Protein AF-A0A3D0HFW4-F1 (afdb_monomer_lite)

Secondary structure (DSSP, 8-state):
-HHHHHHHHHHHHHHHHHHHHHHHHHHTTS--HHHHHHHHHHHHHHHHHHHHHHHHHHHHHHHHHHSPPPHHHHHHHHT--

pLDDT: mean 93.05, std 10.3, range [48.09, 98.62]

Sequence (81 aa):
MLGASAISFILTGGALVLTLAVGALISYPDIAVLELLISTISVTLIVGVAGYPISYTTWLAIDLIMRPLDADELANTSKQQ

Radius of gyration: 19.5 Å; chains: 1; bounding box: 52×23×48 Å

Foldseek 3Di:
DVQLVVLLCCQLVVLLVVLLVVQQVVCPPPRPVVVSVVRSVVRSVCCNVVVSVVSVVVVVVVVCVVPPDDPVSVVVVVVVD

Structure (mmCIF, N/CA/C/O backbone):
data_AF-A0A3D0HFW4-F1
#
_entry.id   AF-A0A3D0HFW4-F1
#
loop_
_atom_site.group_PDB
_atom_site.id
_atom_site.type_symbol
_atom_site.label_atom_id
_atom_site.label_alt_id
_atom_site.label_comp_id
_atom_site.label_asym_id
_atom_site.label_entity_id
_atom_site.label_seq_id
_atom_site.pdbx_PDB_ins_code
_atom_site.Cartn_x
_atom_site.Cartn_y
_atom_site.Cartn_z
_atom_site.occupancy
_atom_site.B_iso_or_equiv
_atom_site.auth_seq_id
_atom_site.auth_comp_id
_atom_site.auth_asym_id
_atom_site.auth_atom_id
_atom_site.pdbx_PDB_model_num
ATOM 1 N N . MET A 1 1 ? 14.819 5.603 -8.704 1.00 80.19 1 MET A N 1
ATOM 2 C CA . MET A 1 1 ? 14.129 5.308 -7.424 1.00 80.19 1 MET A CA 1
ATOM 3 C C . MET A 1 1 ? 12.865 6.143 -7.210 1.00 80.19 1 MET A C 1
ATOM 5 O O . MET A 1 1 ? 11.930 5.614 -6.627 1.00 80.19 1 MET A O 1
ATOM 9 N N . LEU A 1 2 ? 12.794 7.398 -7.686 1.00 93.06 2 LEU A N 1
ATOM 10 C CA . LEU A 1 2 ? 11.649 8.293 -7.435 1.00 93.06 2 LEU A CA 1
ATOM 11 C C . LEU A 1 2 ? 10.277 7.686 -7.813 1.00 93.06 2 LEU A C 1
ATOM 13 O O . LEU A 1 2 ? 9.308 7.823 -7.069 1.00 93.06 2 LEU A O 1
ATOM 17 N N . GLY A 1 3 ? 10.191 6.967 -8.936 1.00 95.12 3 GLY A N 1
ATOM 18 C CA . GLY A 1 3 ? 8.938 6.328 -9.340 1.00 95.12 3 GLY A CA 1
ATOM 19 C C . GLY A 1 3 ? 8.543 5.126 -8.471 1.00 95.12 3 GLY A C 1
ATOM 20 O O . GLY A 1 3 ? 7.375 4.991 -8.124 1.00 95.12 3 GLY A O 1
ATOM 21 N N . ALA A 1 4 ? 9.504 4.329 -7.992 1.00 97.12 4 ALA A N 1
ATOM 22 C CA . ALA A 1 4 ? 9.236 3.279 -7.004 1.00 97.12 4 ALA A CA 1
ATOM 23 C C . ALA A 1 4 ? 8.684 3.865 -5.692 1.00 97.12 4 ALA A C 1
ATOM 25 O O . ALA A 1 4 ? 7.730 3.325 -5.133 1.00 97.12 4 ALA A O 1
ATOM 26 N N . SER A 1 5 ? 9.215 5.005 -5.230 1.00 96.56 5 SER A N 1
ATOM 27 C CA . SER A 1 5 ? 8.650 5.711 -4.071 1.00 96.56 5 SER A CA 1
ATOM 28 C C . SER A 1 5 ? 7.253 6.278 -4.340 1.00 96.56 5 SER A C 1
ATOM 30 O O . SER A 1 5 ? 6.420 6.251 -3.439 1.00 96.56 5 SER A O 1
ATOM 32 N N . ALA A 1 6 ? 6.960 6.731 -5.564 1.00 97.62 6 ALA A N 1
ATOM 33 C CA . ALA A 1 6 ? 5.620 7.192 -5.931 1.00 97.62 6 ALA A CA 1
ATOM 34 C C . ALA A 1 6 ? 4.596 6.044 -5.901 1.00 97.62 6 ALA A C 1
ATOM 36 O O . ALA A 1 6 ? 3.527 6.191 -5.313 1.00 97.62 6 ALA A O 1
ATOM 37 N N . ILE A 1 7 ? 4.940 4.876 -6.455 1.00 98.06 7 ILE A N 1
ATOM 38 C CA . ILE A 1 7 ? 4.091 3.674 -6.382 1.00 98.06 7 ILE A CA 1
ATOM 39 C C . ILE A 1 7 ? 3.906 3.236 -4.925 1.00 98.06 7 ILE A C 1
ATOM 41 O O . ILE A 1 7 ? 2.783 2.966 -4.503 1.00 98.06 7 ILE A O 1
ATOM 45 N N . SER A 1 8 ? 4.983 3.231 -4.134 1.00 97.00 8 SER A N 1
ATOM 46 C CA . SER A 1 8 ? 4.913 2.889 -2.713 1.00 97.00 8 SER A CA 1
ATOM 47 C C . SER A 1 8 ? 3.996 3.836 -1.943 1.00 97.00 8 SER A C 1
ATOM 49 O O . SER A 1 8 ? 3.221 3.365 -1.118 1.00 97.00 8 SER A O 1
ATOM 51 N N . PHE A 1 9 ? 4.040 5.139 -2.232 1.00 97.00 9 PHE A N 1
ATOM 52 C CA . PHE A 1 9 ? 3.148 6.133 -1.636 1.00 97.00 9 PHE A CA 1
ATOM 53 C C . PHE A 1 9 ? 1.681 5.893 -2.009 1.00 97.00 9 PHE A C 1
ATOM 55 O O . PHE A 1 9 ? 0.807 5.978 -1.151 1.00 97.00 9 PHE A O 1
ATOM 62 N N . ILE A 1 10 ? 1.403 5.553 -3.271 1.00 98.00 10 ILE A N 1
ATOM 63 C CA . ILE A 1 10 ? 0.045 5.211 -3.714 1.00 98.00 10 ILE A CA 1
ATOM 64 C C . ILE A 1 10 ? -0.462 3.970 -2.973 1.00 98.00 10 ILE A C 1
ATOM 66 O O . ILE A 1 10 ? -1.591 3.975 -2.487 1.00 98.00 10 ILE A O 1
ATOM 70 N N . LEU A 1 11 ? 0.358 2.924 -2.846 1.00 97.75 11 LEU A N 1
ATOM 71 C CA . LEU A 1 11 ? -0.033 1.699 -2.146 1.00 97.75 11 LEU A CA 1
ATOM 72 C C . LEU A 1 11 ? -0.280 1.937 -0.653 1.00 97.75 11 LEU A C 1
ATOM 74 O O . LEU A 1 11 ? -1.296 1.489 -0.125 1.00 97.75 11 LEU A O 1
ATOM 78 N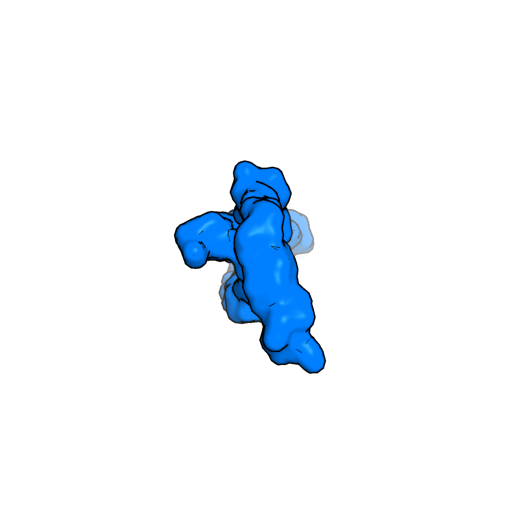 N . THR A 1 12 ? 0.610 2.656 0.032 1.00 97.88 12 THR A N 1
ATOM 79 C CA . THR A 1 12 ? 0.461 2.928 1.470 1.00 97.88 12 THR A CA 1
ATOM 80 C C . THR A 1 12 ? -0.666 3.905 1.761 1.00 97.88 12 THR A C 1
ATOM 82 O O . THR A 1 12 ? -1.468 3.654 2.660 1.00 97.88 12 THR A O 1
ATOM 85 N N . GLY A 1 13 ? -0.772 4.985 0.986 1.00 98.00 13 GLY A N 1
ATOM 86 C CA . GLY A 1 13 ? -1.870 5.942 1.082 1.00 98.00 13 GLY A CA 1
ATOM 87 C C . GLY A 1 13 ? -3.216 5.293 0.759 1.00 98.00 13 GLY A C 1
ATOM 88 O O . GLY A 1 13 ? -4.189 5.493 1.483 1.00 98.00 13 GLY A O 1
ATOM 89 N N . GLY A 1 14 ? -3.262 4.445 -0.271 1.00 98.19 14 GLY A N 1
ATOM 90 C CA . GLY A 1 14 ? -4.439 3.649 -0.611 1.00 98.19 14 GLY A CA 1
ATOM 91 C C . GLY A 1 14 ? -4.840 2.708 0.523 1.00 98.19 14 GLY A C 1
ATOM 92 O O . GLY A 1 14 ? -5.999 2.704 0.930 1.00 98.19 14 GLY A O 1
ATOM 93 N N . ALA A 1 15 ? -3.888 1.971 1.098 1.00 98.31 15 ALA A N 1
ATOM 94 C CA . ALA A 1 15 ? -4.140 1.103 2.247 1.00 98.31 15 ALA A CA 1
ATOM 95 C C . ALA A 1 15 ? -4.648 1.878 3.473 1.00 98.31 15 ALA A C 1
ATOM 97 O O . ALA A 1 15 ? -5.553 1.400 4.157 1.00 98.31 15 ALA A O 1
ATOM 98 N N . LEU A 1 16 ? -4.120 3.080 3.725 1.00 98.50 16 LEU A N 1
ATOM 99 C CA . LEU A 1 16 ? -4.582 3.961 4.799 1.00 98.50 16 LEU A CA 1
ATOM 100 C C . LEU A 1 16 ? -6.053 4.335 4.611 1.00 98.50 16 LEU A C 1
ATOM 102 O O . LEU A 1 16 ? -6.866 4.117 5.509 1.00 98.50 16 LEU A O 1
ATOM 106 N N . VAL A 1 17 ? -6.397 4.865 3.434 1.00 98.56 17 VAL A N 1
ATOM 107 C CA . VAL A 1 17 ? -7.761 5.315 3.128 1.00 98.56 17 VAL A CA 1
ATOM 108 C C . VAL A 1 17 ? -8.735 4.142 3.151 1.00 98.56 17 VAL A C 1
ATOM 110 O O . VAL A 1 17 ? -9.803 4.252 3.750 1.00 98.56 17 VAL A O 1
ATOM 113 N N . LEU A 1 18 ? -8.366 3.010 2.548 1.00 98.62 18 LEU A N 1
ATOM 114 C CA . LEU A 1 18 ? -9.216 1.822 2.501 1.00 98.62 18 LEU A CA 1
ATOM 115 C C . LEU A 1 18 ? -9.453 1.237 3.892 1.00 98.62 18 LEU A C 1
ATOM 117 O O . LEU A 1 18 ? -10.594 0.933 4.225 1.00 98.62 18 LEU A O 1
ATOM 121 N N . THR A 1 19 ? -8.412 1.112 4.719 1.00 98.38 19 THR A N 1
ATOM 122 C CA . THR A 1 19 ? -8.559 0.543 6.068 1.00 98.38 19 THR A CA 1
ATOM 123 C C . THR A 1 19 ? -9.423 1.441 6.948 1.00 98.38 19 THR A C 1
ATOM 125 O O . THR A 1 19 ? -10.332 0.941 7.610 1.00 98.38 19 THR A O 1
ATOM 12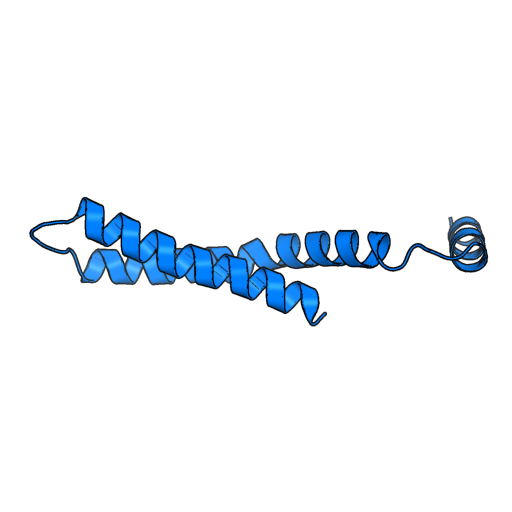8 N N . LEU A 1 20 ? -9.217 2.763 6.889 1.00 97.81 20 LEU A N 1
ATOM 129 C CA . LEU A 1 20 ? -10.061 3.721 7.605 1.00 97.81 20 LEU A CA 1
ATOM 130 C C . LEU A 1 20 ? -11.517 3.667 7.137 1.00 97.81 20 LEU A C 1
ATOM 132 O O . LEU A 1 20 ? -12.420 3.570 7.965 1.00 97.81 20 LEU A O 1
ATOM 136 N N . ALA A 1 21 ? -11.751 3.713 5.823 1.00 98.31 21 ALA A N 1
ATOM 137 C CA . ALA A 1 21 ? -13.098 3.711 5.263 1.00 98.31 21 ALA A CA 1
ATOM 138 C C . ALA A 1 21 ? -13.847 2.416 5.605 1.00 98.31 21 ALA A C 1
ATOM 140 O O . ALA A 1 21 ? -14.969 2.465 6.101 1.00 98.31 21 ALA A O 1
ATOM 141 N N . VAL A 1 22 ? -13.217 1.258 5.388 1.00 98.38 22 VAL A N 1
ATOM 142 C CA . VAL A 1 22 ? -13.824 -0.050 5.663 1.00 98.38 22 VAL A CA 1
ATOM 143 C C . VAL A 1 22 ? -14.064 -0.238 7.159 1.00 98.38 22 VAL A C 1
ATOM 145 O O . VAL A 1 22 ? -15.159 -0.635 7.551 1.00 98.38 22 VAL A O 1
ATOM 148 N N . GLY A 1 23 ? -13.086 0.082 8.009 1.00 97.62 23 GLY A N 1
ATOM 149 C CA . GLY A 1 23 ? -13.240 -0.086 9.452 1.00 97.62 23 GLY A CA 1
ATOM 150 C C . GLY A 1 23 ? -14.301 0.844 10.057 1.00 97.62 23 GLY A C 1
ATOM 151 O O . GLY A 1 23 ? -15.081 0.410 10.908 1.00 97.62 23 GLY A O 1
ATOM 152 N N . ALA A 1 24 ? -14.410 2.086 9.573 1.00 97.75 24 ALA A N 1
ATOM 153 C CA . ALA A 1 24 ? -15.480 3.000 9.977 1.00 97.75 24 ALA A CA 1
ATOM 154 C C . ALA A 1 24 ? -16.863 2.523 9.499 1.00 97.75 24 ALA A C 1
ATOM 156 O O . ALA A 1 24 ? -17.824 2.568 10.261 1.00 97.75 24 ALA A O 1
ATOM 157 N N . LEU A 1 25 ? -16.967 2.020 8.263 1.00 98.12 25 LEU A N 1
ATOM 158 C CA . LEU A 1 25 ? -18.224 1.483 7.729 1.00 98.12 25 LEU A CA 1
ATOM 159 C C . LEU A 1 25 ? -18.716 0.264 8.516 1.00 98.12 25 LEU A C 1
ATOM 161 O O . LEU A 1 25 ? -19.911 0.151 8.768 1.00 98.12 25 LEU A O 1
ATOM 165 N N . ILE A 1 26 ? -17.809 -0.634 8.911 1.00 97.94 26 ILE A N 1
ATOM 166 C CA . ILE A 1 26 ? -18.158 -1.861 9.644 1.00 97.94 26 ILE A CA 1
ATOM 167 C C . ILE A 1 26 ? -18.578 -1.566 11.088 1.00 97.94 26 ILE A C 1
ATOM 169 O O . ILE A 1 26 ? -19.455 -2.246 11.613 1.00 97.94 26 ILE A O 1
ATOM 173 N N . SER A 1 27 ? -17.957 -0.578 11.735 1.00 97.19 27 SER A N 1
ATOM 174 C CA . SER A 1 27 ? -18.249 -0.240 13.136 1.00 97.19 27 SER A CA 1
ATOM 175 C C . SER A 1 27 ? -19.427 0.726 13.312 1.00 97.19 27 SER A C 1
ATOM 177 O O . SER A 1 27 ? -19.884 0.939 14.429 1.00 97.19 27 SER A O 1
ATOM 179 N N . TYR A 1 28 ? -19.971 1.292 12.233 1.00 95.75 28 TYR A N 1
ATOM 180 C CA . TYR A 1 28 ? -21.115 2.201 12.310 1.00 95.75 28 TYR A CA 1
ATOM 181 C C . TYR A 1 28 ? -22.358 1.518 12.934 1.00 95.75 28 TYR A C 1
ATOM 183 O O . TYR A 1 28 ? -22.688 0.394 12.547 1.00 95.75 28 TYR A O 1
ATOM 191 N N . PRO A 1 29 ? -23.107 2.177 13.849 1.00 94.50 29 PRO A N 1
ATOM 192 C CA . PRO A 1 29 ? -23.044 3.600 14.212 1.00 94.50 29 PRO A CA 1
ATOM 193 C C . PRO A 1 29 ? -22.027 3.980 15.293 1.00 94.50 29 PRO A C 1
ATOM 195 O O . PRO A 1 29 ? -21.695 5.159 15.402 1.00 94.50 29 PRO A O 1
ATOM 198 N N . ASP A 1 30 ? -21.544 3.024 16.081 1.00 97.06 30 ASP A N 1
ATOM 199 C CA . ASP A 1 30 ? -20.640 3.283 17.202 1.00 97.06 30 ASP A CA 1
ATOM 200 C C . ASP A 1 30 ? -19.198 2.960 16.808 1.00 97.06 30 ASP A C 1
ATOM 202 O O . ASP A 1 30 ? -18.725 1.828 16.912 1.00 97.06 30 ASP A O 1
ATOM 206 N N . ILE A 1 31 ? -18.513 3.969 16.268 1.00 96.69 31 ILE A N 1
ATOM 207 C CA . ILE A 1 31 ? -17.189 3.793 15.676 1.00 96.69 31 ILE A CA 1
ATOM 208 C C . ILE A 1 31 ? -16.187 3.318 16.733 1.00 96.69 31 ILE A C 1
ATOM 210 O O . ILE A 1 31 ? -15.852 4.038 17.672 1.00 96.69 31 ILE A O 1
ATOM 214 N N . ALA A 1 32 ? -15.628 2.132 16.505 1.00 96.31 32 ALA A N 1
AT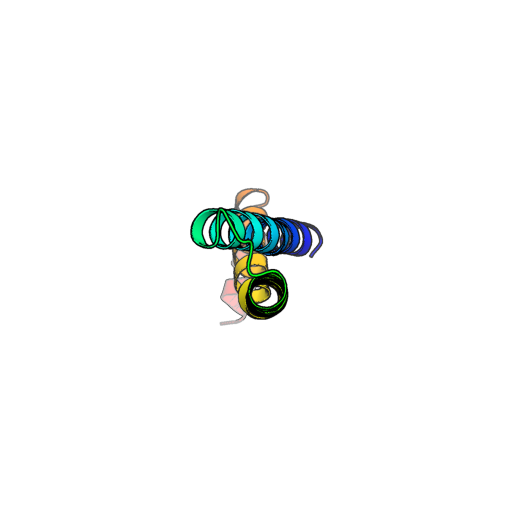OM 215 C CA . ALA A 1 32 ? -14.598 1.516 17.332 1.00 96.31 32 ALA A CA 1
ATOM 216 C C . ALA A 1 32 ? -13.232 2.181 17.071 1.00 96.31 32 ALA A C 1
ATOM 218 O O . ALA A 1 32 ? -12.373 1.648 16.366 1.00 96.31 32 ALA A O 1
ATOM 219 N N . VAL A 1 33 ? -13.060 3.414 17.566 1.00 97.25 33 VAL A N 1
ATOM 220 C CA . VAL A 1 33 ? -11.922 4.291 17.225 1.00 97.25 33 VAL A CA 1
ATOM 221 C C . VAL A 1 33 ? -10.576 3.635 17.529 1.00 97.25 33 VAL A C 1
ATOM 223 O O . VAL A 1 33 ? -9.641 3.757 16.740 1.00 97.25 33 VAL A O 1
ATOM 226 N N . LEU A 1 34 ? -10.457 2.943 18.661 1.00 97.94 34 LEU A N 1
ATOM 227 C CA . LEU A 1 34 ? -9.183 2.385 19.108 1.00 97.94 34 LEU A CA 1
ATOM 228 C C . LEU A 1 34 ? -8.747 1.227 18.198 1.00 97.94 34 LEU A C 1
ATOM 230 O O . LEU A 1 34 ? -7.617 1.212 17.707 1.00 97.94 34 LEU A O 1
ATOM 234 N N . GLU A 1 35 ? -9.661 0.312 17.889 1.00 97.25 35 GLU A N 1
ATOM 235 C CA . GLU A 1 35 ? -9.464 -0.801 16.962 1.00 97.25 35 GLU A CA 1
ATOM 236 C C . GLU A 1 35 ? -9.217 -0.303 15.531 1.00 97.25 35 GLU A C 1
ATOM 238 O O . GLU A 1 35 ? -8.357 -0.834 14.818 1.00 97.25 35 GLU A O 1
ATOM 243 N N . LEU A 1 36 ? -9.922 0.752 15.116 1.00 98.06 36 LEU A N 1
ATOM 244 C CA . LEU A 1 36 ? -9.747 1.390 13.814 1.00 98.06 36 LEU A CA 1
ATOM 245 C C . LEU A 1 36 ? -8.348 1.999 13.662 1.00 98.06 36 LEU A C 1
ATOM 247 O O . LEU A 1 36 ? -7.703 1.824 12.627 1.00 98.06 36 LEU A O 1
ATOM 251 N N . LEU A 1 37 ? -7.853 2.685 14.693 1.00 98.12 37 LEU A N 1
ATOM 252 C CA . LEU A 1 37 ? -6.510 3.262 14.687 1.00 98.12 37 LEU A CA 1
ATOM 253 C C . LEU A 1 37 ? -5.434 2.176 14.677 1.00 98.12 37 LEU A C 1
ATOM 255 O O . LEU A 1 37 ? -4.523 2.245 13.851 1.00 98.12 37 LEU A O 1
ATOM 259 N N . ILE A 1 38 ? -5.551 1.161 15.541 1.00 98.38 38 ILE A N 1
ATOM 260 C CA . ILE A 1 38 ? -4.589 0.051 15.593 1.00 98.38 38 ILE A CA 1
ATOM 261 C C . ILE A 1 38 ? -4.534 -0.658 14.241 1.00 98.38 38 ILE A C 1
ATOM 263 O O . ILE A 1 38 ? -3.454 -0.799 13.672 1.00 98.38 38 ILE A O 1
ATOM 267 N N . SER A 1 39 ? -5.687 -1.046 13.693 1.00 98.12 39 SER A N 1
ATOM 268 C CA . SER A 1 39 ? -5.748 -1.734 12.399 1.00 98.12 39 SER A CA 1
ATOM 269 C C . SER A 1 39 ? -5.179 -0.879 11.267 1.00 98.12 39 SER A C 1
ATOM 271 O O . SER A 1 39 ? -4.359 -1.371 10.494 1.00 98.12 39 SER A O 1
ATOM 273 N N . THR A 1 40 ? -5.523 0.409 11.202 1.00 98.31 40 THR A N 1
ATOM 274 C CA . THR A 1 40 ? -4.999 1.325 10.178 1.00 98.31 40 THR A CA 1
ATOM 275 C C . THR A 1 40 ? -3.482 1.464 10.270 1.00 98.31 40 THR A C 1
ATOM 277 O O . THR A 1 40 ? -2.792 1.328 9.257 1.00 98.31 40 THR A O 1
ATOM 280 N N . ILE A 1 41 ? -2.933 1.693 11.466 1.00 98.38 41 ILE A N 1
ATOM 281 C CA . ILE A 1 41 ? -1.481 1.818 11.668 1.00 98.38 41 ILE A CA 1
ATOM 282 C C . ILE A 1 41 ? -0.782 0.507 11.298 1.00 98.38 41 ILE A C 1
ATOM 284 O O . ILE A 1 41 ? 0.191 0.515 10.545 1.00 98.38 41 ILE A O 1
ATOM 288 N N . SER A 1 42 ? -1.290 -0.631 11.772 1.00 98.50 42 SER A N 1
ATOM 289 C CA . SER A 1 42 ? -0.706 -1.937 11.468 1.00 98.50 42 SER A CA 1
ATOM 290 C C . SER A 1 42 ? -0.712 -2.229 9.969 1.00 98.50 42 SER A C 1
ATOM 292 O O . SER A 1 42 ? 0.333 -2.565 9.413 1.00 98.50 42 SER A O 1
ATOM 294 N N . VAL A 1 43 ? -1.850 -2.060 9.291 1.00 98.50 43 VAL A N 1
ATOM 295 C CA . VAL A 1 43 ? -1.964 -2.335 7.852 1.00 98.50 43 VAL A CA 1
ATOM 296 C C . VAL A 1 43 ? -1.065 -1.404 7.045 1.00 98.50 43 VAL A C 1
ATOM 298 O O . VAL A 1 43 ? -0.351 -1.869 6.161 1.00 98.50 43 VAL A O 1
ATOM 301 N N . THR A 1 44 ? -1.041 -0.109 7.354 1.00 97.81 44 THR A N 1
ATOM 302 C CA . THR A 1 44 ? -0.220 0.857 6.603 1.00 97.81 44 THR A CA 1
ATOM 303 C C . THR A 1 44 ? 1.275 0.609 6.758 1.00 97.81 44 THR A C 1
ATOM 305 O O . THR A 1 44 ? 2.002 0.682 5.766 1.00 97.81 44 THR A O 1
ATOM 308 N N . LEU A 1 45 ? 1.736 0.240 7.956 1.00 97.94 45 LEU A N 1
ATOM 309 C CA . LEU A 1 45 ? 3.125 -0.167 8.176 1.00 97.94 45 LEU A CA 1
ATOM 310 C C . LEU A 1 45 ? 3.460 -1.457 7.422 1.00 97.94 45 LEU A C 1
ATOM 312 O O . LEU A 1 45 ? 4.482 -1.513 6.737 1.00 97.94 45 LEU A O 1
ATOM 316 N N . ILE A 1 46 ? 2.593 -2.471 7.499 1.00 98.44 46 ILE A N 1
ATOM 317 C CA . ILE A 1 46 ? 2.790 -3.744 6.793 1.00 98.44 46 ILE A CA 1
ATOM 318 C C . ILE A 1 46 ? 2.861 -3.504 5.284 1.00 98.44 46 ILE A C 1
ATOM 320 O O . ILE A 1 46 ? 3.805 -3.955 4.641 1.00 98.44 46 ILE A O 1
ATOM 324 N N . VAL A 1 47 ? 1.911 -2.758 4.719 1.00 98.00 47 VAL A N 1
ATOM 325 C CA . VAL A 1 47 ? 1.879 -2.450 3.284 1.00 98.00 47 VAL A CA 1
ATOM 326 C C . VAL A 1 47 ? 3.079 -1.600 2.873 1.00 98.00 47 VAL A C 1
ATOM 328 O O . VAL A 1 47 ? 3.645 -1.838 1.812 1.00 98.00 47 VAL A O 1
ATOM 331 N N . GLY A 1 48 ? 3.521 -0.647 3.695 1.00 96.12 48 GLY A N 1
ATOM 332 C CA . GLY A 1 48 ? 4.690 0.173 3.372 1.00 96.12 48 GLY A CA 1
ATOM 333 C C . GLY A 1 48 ? 5.986 -0.618 3.335 1.00 96.12 48 GLY A C 1
ATOM 334 O O . GLY A 1 48 ? 6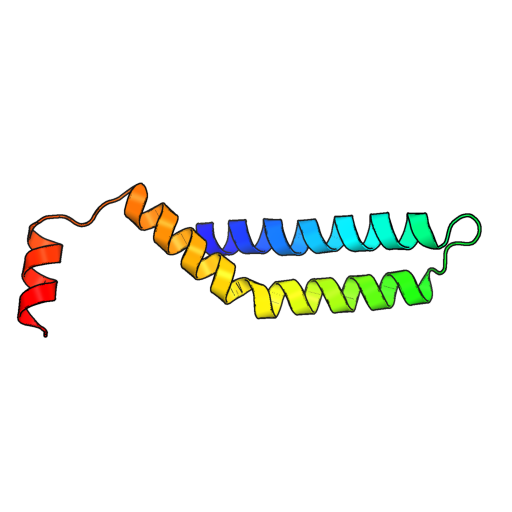.757 -0.493 2.386 1.00 96.12 48 GLY A O 1
ATOM 335 N N . VAL A 1 49 ? 6.204 -1.475 4.331 1.00 97.12 49 VAL A N 1
ATOM 336 C CA . VAL A 1 49 ? 7.423 -2.285 4.420 1.00 97.12 49 VAL A CA 1
ATOM 337 C C . VAL A 1 49 ? 7.393 -3.427 3.403 1.00 97.12 49 VAL A C 1
ATOM 339 O O . VAL A 1 49 ? 8.308 -3.561 2.590 1.00 97.12 49 VAL A O 1
ATOM 342 N N . ALA A 1 50 ? 6.333 -4.237 3.407 1.00 97.06 50 ALA A N 1
ATOM 343 C CA . ALA A 1 50 ? 6.232 -5.422 2.556 1.00 97.06 50 ALA A CA 1
ATOM 344 C C . ALA A 1 50 ? 5.853 -5.097 1.102 1.00 97.06 50 ALA A C 1
ATOM 346 O O . ALA A 1 50 ? 6.137 -5.886 0.202 1.00 97.06 50 ALA A O 1
ATOM 347 N N . GLY A 1 51 ? 5.235 -3.942 0.846 1.00 96.62 51 GLY A N 1
ATOM 348 C CA . GLY A 1 51 ? 4.865 -3.494 -0.498 1.00 96.62 51 GLY A CA 1
ATOM 349 C C . GLY A 1 51 ? 5.990 -2.780 -1.247 1.00 96.62 51 GLY A C 1
ATOM 350 O O . GLY A 1 51 ? 5.895 -2.622 -2.467 1.00 96.62 51 GLY A O 1
ATOM 351 N N . TYR A 1 52 ? 7.078 -2.377 -0.580 1.00 96.38 52 TYR A N 1
ATOM 352 C CA . TYR A 1 52 ? 8.192 -1.706 -1.257 1.00 96.38 52 TYR A CA 1
ATOM 353 C C . TYR A 1 52 ? 8.877 -2.579 -2.330 1.00 96.38 52 TYR A C 1
ATOM 355 O O . TYR A 1 52 ? 9.075 -2.076 -3.437 1.00 96.38 52 TYR A O 1
ATOM 363 N N . PRO A 1 53 ? 9.167 -3.880 -2.110 1.00 97.12 53 PRO A N 1
ATOM 364 C CA . PRO A 1 53 ? 9.694 -4.753 -3.166 1.00 97.12 53 PRO A CA 1
ATOM 365 C C . PRO A 1 53 ? 8.789 -4.832 -4.407 1.00 97.12 53 PRO A C 1
ATOM 367 O O . PRO A 1 53 ? 9.273 -4.820 -5.542 1.00 97.12 53 PRO A O 1
ATOM 370 N N . ILE A 1 54 ? 7.467 -4.850 -4.208 1.00 97.12 54 ILE A N 1
ATOM 371 C CA . ILE A 1 54 ? 6.482 -4.830 -5.301 1.00 97.12 54 ILE A CA 1
ATOM 372 C C . ILE A 1 54 ? 6.528 -3.480 -6.022 1.00 97.12 54 ILE A C 1
ATOM 374 O O . ILE A 1 54 ? 6.566 -3.425 -7.248 1.00 97.12 54 ILE A O 1
ATOM 378 N N . SER A 1 55 ? 6.595 -2.381 -5.270 1.00 97.88 55 SER A N 1
ATOM 379 C CA . SER A 1 55 ? 6.698 -1.026 -5.827 1.00 97.88 55 SER A CA 1
ATOM 380 C C . SER A 1 55 ? 7.960 -0.855 -6.673 1.00 97.88 55 SER A C 1
ATOM 382 O O . SER A 1 55 ? 7.914 -0.279 -7.759 1.00 97.88 55 SER A O 1
ATOM 384 N N . TYR A 1 56 ? 9.080 -1.400 -6.195 1.00 97.06 56 TYR A N 1
ATOM 385 C CA . TYR A 1 56 ? 10.362 -1.384 -6.889 1.00 97.06 56 TYR A CA 1
ATOM 386 C C . TYR A 1 56 ? 10.310 -2.168 -8.199 1.00 97.06 56 TYR A C 1
ATOM 388 O O . TYR A 1 56 ? 10.673 -1.636 -9.244 1.00 97.06 56 TYR A O 1
ATOM 396 N N . THR A 1 57 ? 9.844 -3.418 -8.153 1.00 97.44 57 THR A N 1
ATOM 397 C CA . THR A 1 57 ? 9.761 -4.283 -9.342 1.00 97.44 57 THR A CA 1
ATOM 398 C C . THR A 1 57 ? 8.767 -3.744 -10.365 1.00 97.44 57 THR A C 1
ATOM 400 O O . THR A 1 57 ? 9.060 -3.749 -11.558 1.00 97.44 57 THR A O 1
ATOM 403 N N . THR A 1 58 ? 7.642 -3.191 -9.906 1.00 97.56 58 THR A N 1
ATOM 404 C CA . THR A 1 58 ? 6.658 -2.532 -10.773 1.00 97.56 58 THR A CA 1
ATOM 405 C C . THR A 1 58 ? 7.262 -1.311 -11.455 1.00 97.56 58 THR A C 1
ATOM 407 O O . THR A 1 58 ? 7.157 -1.180 -12.672 1.00 97.56 58 THR A O 1
ATOM 410 N N . TRP A 1 59 ? 7.936 -0.434 -10.703 1.00 97.44 59 TRP A N 1
ATOM 411 C CA . TRP A 1 59 ? 8.610 0.713 -11.306 1.00 97.44 59 TRP A CA 1
ATOM 412 C C . TRP A 1 59 ? 9.688 0.277 -12.293 1.00 97.44 59 TRP A C 1
ATOM 414 O O . TRP A 1 59 ? 9.744 0.825 -13.382 1.00 97.44 59 TRP A O 1
ATOM 424 N N . LEU A 1 60 ? 10.511 -0.713 -11.944 1.00 96.38 60 LEU A N 1
ATOM 425 C CA . LEU A 1 60 ? 11.565 -1.215 -12.825 1.00 96.38 60 LEU A CA 1
ATOM 426 C C . LEU A 1 60 ? 10.995 -1.752 -14.145 1.00 96.38 60 LEU A C 1
ATOM 428 O O . LEU A 1 60 ? 11.546 -1.475 -15.204 1.00 96.38 60 LEU A O 1
ATOM 432 N N . ALA A 1 61 ? 9.879 -2.482 -14.093 1.00 96.62 61 ALA A N 1
ATOM 433 C CA . ALA A 1 61 ? 9.203 -2.965 -15.292 1.00 96.62 61 ALA A CA 1
ATOM 434 C C . ALA A 1 61 ? 8.678 -1.808 -16.157 1.00 96.62 61 ALA A C 1
ATOM 436 O O . ALA A 1 61 ? 8.859 -1.815 -17.372 1.00 96.62 61 ALA A O 1
ATOM 437 N N . ILE A 1 62 ? 8.061 -0.799 -15.535 1.00 96.75 62 ILE A N 1
ATOM 438 C CA . ILE A 1 62 ? 7.575 0.398 -16.235 1.00 96.75 62 ILE A CA 1
ATOM 439 C C . ILE A 1 62 ? 8.740 1.173 -16.860 1.00 96.75 62 ILE A C 1
ATOM 441 O O . ILE A 1 62 ? 8.660 1.559 -18.024 1.00 96.75 62 ILE A O 1
ATOM 445 N N . ASP A 1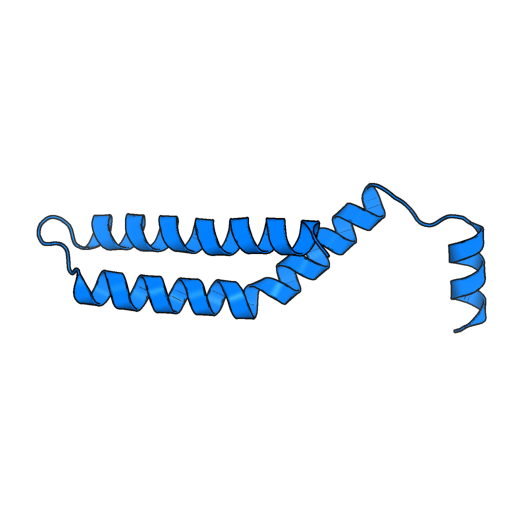 63 ? 9.819 1.370 -16.106 1.00 95.12 63 ASP A N 1
ATOM 446 C CA . ASP A 1 63 ? 11.026 2.075 -16.539 1.00 95.12 63 ASP A CA 1
ATOM 447 C C . ASP A 1 63 ? 11.634 1.393 -17.770 1.00 95.12 63 ASP A C 1
ATOM 449 O O . ASP A 1 63 ? 11.918 2.061 -18.759 1.00 95.12 63 ASP A O 1
ATOM 453 N N . LEU A 1 64 ? 11.704 0.057 -17.768 1.00 94.56 64 LEU A N 1
ATOM 454 C CA . LEU A 1 64 ? 12.191 -0.737 -18.898 1.00 94.56 64 LEU A CA 1
ATOM 455 C C . LEU A 1 64 ? 11.280 -0.661 -20.134 1.00 94.56 64 LEU A C 1
ATOM 457 O O . LEU A 1 64 ? 11.763 -0.704 -21.260 1.00 94.56 64 LEU A O 1
ATOM 461 N N . ILE A 1 65 ? 9.962 -0.549 -19.949 1.00 95.44 65 ILE A N 1
ATOM 462 C CA . ILE A 1 65 ? 9.019 -0.361 -21.065 1.00 95.44 65 ILE A CA 1
ATOM 463 C C . ILE A 1 65 ? 9.181 1.036 -21.674 1.00 95.44 65 ILE A C 1
ATOM 465 O O . ILE A 1 65 ? 9.138 1.188 -22.894 1.00 95.44 65 ILE A O 1
ATOM 469 N N . MET A 1 66 ? 9.346 2.058 -20.832 1.00 95.62 66 MET A N 1
ATOM 470 C CA . MET A 1 66 ? 9.496 3.449 -21.270 1.00 95.62 66 MET A CA 1
ATOM 471 C C . MET A 1 66 ? 10.866 3.719 -21.888 1.00 95.62 66 MET A C 1
ATOM 473 O O . MET A 1 66 ? 10.978 4.516 -22.820 1.00 95.62 66 MET A O 1
ATOM 477 N N . ARG A 1 67 ? 11.898 3.052 -21.376 1.00 92.75 67 ARG A N 1
ATOM 478 C CA . ARG A 1 67 ? 13.269 3.114 -21.863 1.00 92.75 67 ARG A CA 1
ATOM 479 C C . ARG A 1 67 ? 13.800 1.688 -22.056 1.00 92.75 67 ARG A C 1
ATOM 481 O O . ARG A 1 67 ? 14.489 1.168 -21.177 1.00 92.75 67 ARG A O 1
ATOM 488 N N . PRO A 1 68 ? 13.460 1.053 -23.192 1.00 91.00 68 PRO A N 1
ATOM 489 C CA . PRO A 1 68 ? 13.978 -0.264 -23.538 1.00 91.00 68 PRO A CA 1
ATOM 490 C C . PRO A 1 68 ? 15.504 -0.259 -23.617 1.00 91.00 68 PRO A C 1
ATOM 492 O O . PRO A 1 68 ? 16.105 0.772 -23.908 1.00 91.00 68 PRO A O 1
ATOM 495 N N . LEU A 1 69 ? 16.115 -1.421 -23.378 1.00 89.50 69 LEU A N 1
ATOM 496 C CA . LEU A 1 69 ? 17.565 -1.589 -23.483 1.00 89.50 69 LEU A CA 1
ATOM 497 C C . LEU A 1 69 ? 18.028 -1.403 -24.925 1.00 89.50 69 LEU A C 1
ATOM 499 O O . LEU A 1 69 ? 17.432 -1.961 -25.854 1.00 89.50 69 LEU A O 1
ATOM 503 N N . ASP A 1 70 ? 19.133 -0.688 -25.089 1.00 87.44 70 ASP A N 1
ATOM 504 C CA . ASP A 1 70 ? 19.764 -0.522 -26.392 1.00 87.44 70 ASP A CA 1
ATOM 505 C C . ASP A 1 70 ? 20.541 -1.791 -26.794 1.00 87.44 70 ASP A C 1
ATOM 507 O O . ASP A 1 70 ? 20.944 -2.611 -25.962 1.00 87.44 70 ASP A O 1
ATOM 511 N N . ALA A 1 71 ? 20.781 -1.966 -28.098 1.00 81.25 71 ALA A N 1
ATOM 512 C CA . ALA A 1 71 ? 21.441 -3.159 -28.641 1.00 81.25 71 ALA A CA 1
ATOM 513 C C . ALA A 1 71 ? 22.829 -3.421 -28.020 1.00 81.25 71 ALA A C 1
ATOM 515 O O . ALA A 1 71 ? 23.212 -4.575 -27.813 1.00 81.25 71 ALA A O 1
ATOM 516 N N . ASP A 1 72 ? 23.555 -2.360 -27.671 1.00 79.75 72 ASP A N 1
ATOM 517 C CA . ASP A 1 72 ? 24.871 -2.452 -27.038 1.00 79.75 72 ASP A CA 1
ATOM 518 C C . ASP A 1 72 ? 24.781 -2.910 -25.571 1.00 79.75 72 ASP A C 1
ATOM 520 O O . ASP A 1 72 ? 25.620 -3.683 -25.102 1.00 79.75 72 ASP A O 1
ATOM 524 N N . GLU A 1 73 ? 23.738 -2.499 -24.842 1.00 80.62 73 GLU A N 1
ATOM 525 C CA . GLU A 1 73 ? 23.474 -2.951 -23.468 1.00 80.62 73 GLU A CA 1
ATOM 526 C C . GLU A 1 73 ? 23.103 -4.442 -23.445 1.00 80.62 73 GLU A C 1
ATOM 528 O O . GLU A 1 73 ? 23.591 -5.210 -22.605 1.00 80.62 73 GLU A O 1
ATOM 533 N N . LEU A 1 74 ? 22.319 -4.882 -24.433 1.00 81.88 74 LEU A N 1
ATOM 534 C CA . LEU A 1 74 ? 21.991 -6.294 -24.637 1.00 81.88 74 LEU A CA 1
ATOM 535 C C . LEU A 1 74 ? 23.240 -7.126 -24.978 1.00 81.88 74 LEU A C 1
ATOM 537 O O . LEU A 1 74 ? 23.456 -8.193 -24.395 1.00 81.88 74 LEU A O 1
ATOM 541 N N . ALA A 1 75 ? 24.101 -6.628 -25.872 1.00 78.50 75 ALA A N 1
ATOM 542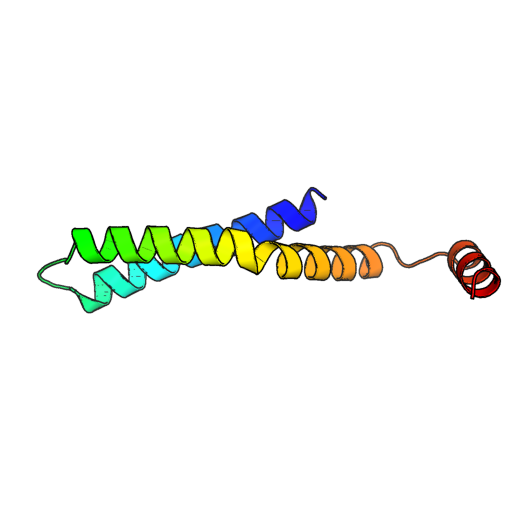 C CA . ALA A 1 75 ? 25.337 -7.308 -26.259 1.00 78.50 75 ALA A CA 1
ATOM 543 C C . ALA A 1 75 ? 26.314 -7.462 -25.081 1.00 78.50 75 ALA A C 1
ATOM 545 O O . ALA A 1 75 ? 26.933 -8.519 -24.927 1.00 78.50 75 ALA A O 1
ATOM 546 N N . ASN A 1 76 ? 26.427 -6.451 -24.217 1.00 74.31 76 ASN A N 1
ATOM 547 C CA . ASN A 1 76 ? 27.284 -6.508 -23.031 1.00 74.31 76 ASN A CA 1
ATOM 548 C C . ASN A 1 76 ? 26.762 -7.477 -21.958 1.00 74.31 76 ASN A C 1
ATOM 550 O O . ASN A 1 76 ? 27.566 -8.141 -21.305 1.00 74.31 76 ASN A O 1
ATOM 554 N N . THR A 1 77 ? 25.441 -7.628 -21.829 1.00 68.88 77 THR A N 1
ATOM 555 C CA . THR A 1 77 ? 24.825 -8.583 -20.888 1.00 68.88 77 THR A CA 1
ATOM 556 C C . THR A 1 77 ? 25.138 -10.038 -21.268 1.00 68.88 77 THR A C 1
ATOM 558 O O . THR A 1 77 ? 25.417 -10.860 -20.400 1.00 68.88 77 THR A O 1
ATOM 561 N N . SER A 1 78 ? 25.190 -10.349 -22.571 1.00 62.22 78 SER A N 1
ATOM 562 C CA . SER A 1 78 ? 25.493 -11.700 -23.079 1.00 62.22 78 SER A CA 1
ATOM 563 C C . SER A 1 78 ? 26.949 -12.153 -22.899 1.00 62.22 78 SER A C 1
ATOM 565 O O . SER A 1 78 ? 27.222 -13.347 -22.920 1.00 62.22 78 SER A O 1
ATOM 567 N N . LYS A 1 79 ? 27.894 -11.218 -22.724 1.00 59.72 79 LYS A N 1
ATOM 568 C CA . LYS A 1 79 ? 29.329 -11.522 -22.558 1.00 59.72 79 LYS A CA 1
ATOM 569 C C . LYS A 1 79 ? 29.736 -11.787 -21.105 1.00 59.72 79 LYS A C 1
ATOM 571 O O . LYS A 1 79 ? 30.888 -12.136 -20.865 1.00 59.72 79 LYS A O 1
ATOM 576 N N . GLN A 1 80 ? 28.833 -11.558 -20.150 1.00 57.00 80 GLN A N 1
ATOM 577 C CA . GLN A 1 80 ? 29.078 -11.741 -18.716 1.00 57.00 80 GLN A CA 1
ATOM 578 C C . GLN A 1 80 ? 28.416 -13.001 -18.125 1.00 57.00 80 GLN A C 1
ATOM 580 O O . GLN A 1 80 ? 28.649 -13.288 -16.951 1.00 57.00 80 GLN A O 1
ATOM 585 N N . GLN A 1 81 ? 27.614 -13.735 -18.909 1.00 48.09 81 GLN A N 1
ATOM 586 C CA . GLN A 1 81 ? 27.112 -15.077 -18.570 1.00 48.09 81 GLN A CA 1
ATOM 587 C C . GLN A 1 81 ? 28.050 -16.160 -19.104 1.00 48.09 81 GLN A C 1
ATOM 589 O O . GLN A 1 81 ? 28.152 -17.205 -18.425 1.00 48.09 81 GLN A O 1
#